Protein AF-A0A7T0FY04-F1 (afdb_monomer)

InterPro domains:
  IPR014729 Rossmann-like alpha/beta/alpha sandwich fold [G3DSA:3.40.50.620] (4-39)
  IPR020536 Thil, AANH domain [PF02568] (5-38)

pLDDT: mean 93.23, std 7.03, range [62.88, 97.56]

Mean predicted aligne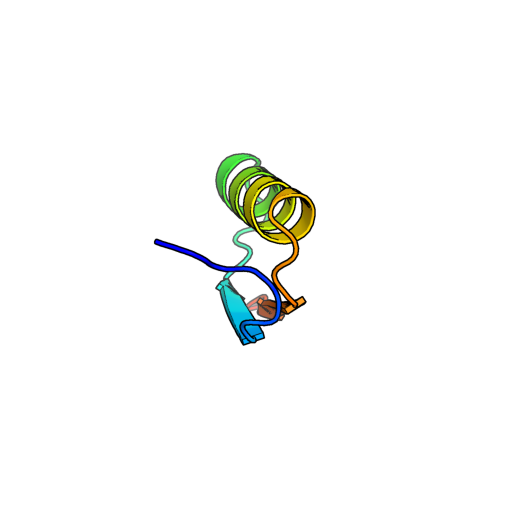d error: 3.25 Å

Secondary structure (DSSP, 8-state):
---TT-EEEEE--SSHHHHHHHHHHHHTT-EEEEE----

Organism: NCBI:txid2529394

Solvent-accessible surface area (backbone atoms only — not comparable to full-atom values): 2447 Å² total; per-residue (Å²): 135,89,47,57,78,37,80,42,83,40,71,43,81,84,47,70,68,40,52,51,54,52,49,56,42,40,75,55,43,24,47,72,44,82,43,70,87,82,133

Sequence (39 aa):
MNVRSKKILIYISGGVDSTYCAYLLAQKGAHVELLYFRT

Nearest PDB structures (foldseek):
  2huu-assembly1_B  TM=8.078E-01  e=3.843E-01  Aedes aegypti
  9iuo-assembly2_C  TM=8.357E-01  e=9.481E-01  Homo sapiens
  9ise-assembly2_C  TM=8.364E-01  e=1.016E+00  Homo sapiens
  9iuo-assembly1_A  TM=8.354E-01  e=1.168E+00  Homo sapiens
  9isl-assembly1_B  TM=8.315E-01  e=1.252E+00  Homo sapiens

Structure (mmCIF, N/CA/C/O backbone):
data_AF-A0A7T0FY04-F1
#
_entry.id   AF-A0A7T0FY04-F1
#
loop_
_atom_site.group_PDB
_atom_site.id
_atom_site.type_symbol
_atom_site.label_atom_id
_atom_site.label_alt_id
_atom_site.label_comp_id
_atom_site.label_asym_id
_atom_site.label_entity_id
_atom_site.label_seq_id
_atom_site.pdbx_PDB_ins_code
_atom_site.Cartn_x
_atom_site.Cartn_y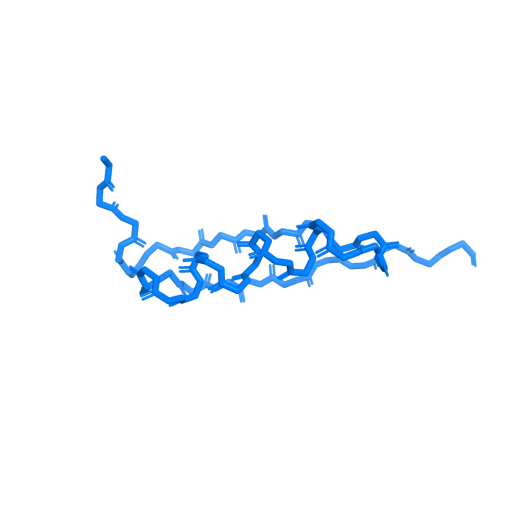
_atom_site.Cartn_z
_atom_site.occupancy
_atom_site.B_iso_or_equiv
_atom_site.auth_seq_id
_atom_site.auth_comp_id
_atom_site.auth_asym_id
_atom_site.auth_atom_id
_atom_site.pdbx_PDB_model_num
ATOM 1 N N . MET A 1 1 ? -5.655 14.935 8.604 1.00 62.88 1 MET A N 1
ATOM 2 C CA . MET A 1 1 ? -6.709 13.982 8.182 1.00 62.88 1 MET A CA 1
ATOM 3 C C . MET A 1 1 ? -6.659 12.746 9.072 1.00 62.88 1 MET A C 1
ATOM 5 O O . MET A 1 1 ? -5.598 12.145 9.173 1.00 62.88 1 MET A O 1
ATOM 9 N N . ASN A 1 2 ? -7.767 12.376 9.720 1.00 80.31 2 ASN A N 1
ATOM 10 C CA . ASN A 1 2 ? -7.871 11.112 10.454 1.00 80.31 2 ASN A CA 1
ATOM 11 C C . ASN A 1 2 ? -8.187 9.980 9.454 1.00 80.31 2 ASN A C 1
ATOM 13 O O . ASN A 1 2 ? -9.210 10.028 8.769 1.00 80.31 2 ASN A O 1
ATOM 17 N N . VAL A 1 3 ? -7.269 9.023 9.312 1.00 81.81 3 VAL A N 1
ATOM 18 C CA . VAL A 1 3 ? -7.379 7.855 8.409 1.00 81.81 3 VAL A CA 1
ATOM 19 C C . VAL A 1 3 ? -7.740 6.570 9.156 1.00 81.81 3 VAL A C 1
ATOM 21 O O . VAL A 1 3 ? -7.940 5.531 8.531 1.00 81.81 3 VAL A O 1
ATOM 24 N N . ARG A 1 4 ? -7.869 6.646 10.484 1.00 87.00 4 ARG A N 1
ATOM 25 C CA . ARG A 1 4 ? -8.209 5.507 11.330 1.00 87.00 4 ARG A CA 1
ATOM 26 C C . ARG A 1 4 ? -9.5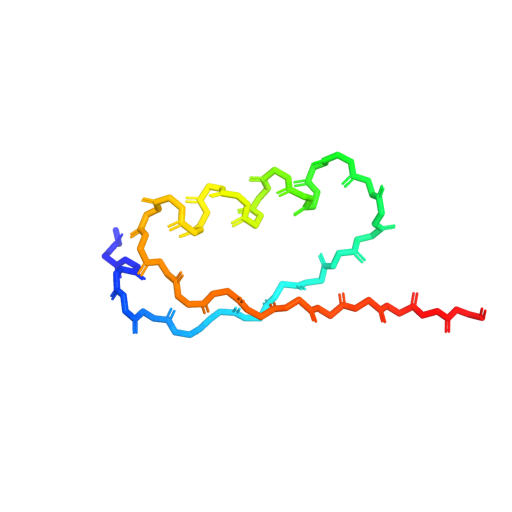73 4.946 10.925 1.00 87.00 4 ARG A C 1
ATOM 28 O O . ARG A 1 4 ? -10.523 5.707 10.746 1.00 87.00 4 ARG A O 1
ATOM 35 N N . SER A 1 5 ? -9.645 3.629 10.752 1.00 86.88 5 SER A N 1
ATOM 36 C CA . SER A 1 5 ? -10.848 2.891 10.339 1.00 86.88 5 SER A CA 1
ATOM 37 C C . SER A 1 5 ? -11.391 3.237 8.946 1.00 86.88 5 SER A C 1
ATOM 39 O O . SER A 1 5 ? -12.508 2.845 8.613 1.00 86.88 5 SER A O 1
ATOM 41 N N . LYS A 1 6 ? -10.625 3.945 8.102 1.00 92.75 6 LYS A N 1
ATOM 42 C CA . LYS A 1 6 ? -10.979 4.116 6.687 1.00 92.75 6 LYS A CA 1
ATOM 43 C C . LYS A 1 6 ? -10.506 2.920 5.875 1.00 92.75 6 LYS A C 1
ATOM 45 O O . LYS A 1 6 ? -9.392 2.440 6.072 1.00 92.75 6 LYS A O 1
ATOM 50 N N . LYS A 1 7 ? -11.339 2.488 4.930 1.00 96.31 7 LYS A N 1
ATOM 51 C CA . LYS A 1 7 ? -10.977 1.500 3.915 1.00 96.31 7 LYS A CA 1
ATOM 52 C C . LYS A 1 7 ? -10.272 2.202 2.753 1.00 96.31 7 LYS A C 1
ATOM 54 O O . LYS A 1 7 ? -10.814 3.166 2.216 1.00 96.31 7 LYS A O 1
ATOM 59 N N . ILE A 1 8 ? -9.066 1.759 2.402 1.00 95.94 8 ILE A N 1
ATOM 60 C CA . ILE A 1 8 ? -8.231 2.379 1.363 1.00 95.94 8 ILE A CA 1
ATOM 61 C C . ILE A 1 8 ? -7.703 1.285 0.439 1.00 95.94 8 ILE A C 1
ATOM 63 O O . ILE A 1 8 ? -7.079 0.339 0.910 1.00 95.94 8 ILE A O 1
ATOM 67 N N . LEU A 1 9 ? -7.936 1.429 -0.864 1.00 96.94 9 LEU A N 1
ATOM 68 C CA . LEU A 1 9 ? -7.375 0.552 -1.887 1.00 96.94 9 LEU A CA 1
ATOM 69 C C . LEU A 1 9 ? -6.065 1.153 -2.407 1.00 96.94 9 LEU A C 1
ATOM 71 O O . LEU A 1 9 ? -6.039 2.319 -2.802 1.00 96.94 9 LEU A O 1
ATOM 75 N N . ILE A 1 10 ? -4.992 0.368 -2.412 1.00 96.62 10 ILE A N 1
ATOM 76 C CA . ILE A 1 10 ? -3.668 0.779 -2.886 1.00 96.62 10 ILE A CA 1
ATOM 77 C C . ILE A 1 10 ? -3.225 -0.129 -4.017 1.00 96.62 10 ILE A C 1
ATOM 79 O O . ILE A 1 10 ? -3.217 -1.349 -3.880 1.00 96.62 10 ILE A O 1
ATOM 83 N N . TYR A 1 11 ? -2.778 0.482 -5.109 1.00 96.88 11 TYR A N 1
ATOM 84 C CA . TYR A 1 11 ? -2.043 -0.229 -6.140 1.00 96.88 11 TYR A CA 1
ATOM 85 C C . TYR A 1 11 ? -0.605 -0.513 -5.682 1.00 96.88 11 TYR A C 1
ATOM 87 O O . TYR A 1 11 ? 0.139 0.409 -5.343 1.00 96.88 11 TYR A O 1
ATOM 95 N N . ILE A 1 12 ? -0.213 -1.784 -5.698 1.00 96.94 12 ILE A N 1
ATOM 96 C CA . ILE A 1 12 ? 1.160 -2.232 -5.476 1.00 96.94 12 ILE A CA 1
ATOM 97 C C . ILE A 1 12 ? 1.803 -2.455 -6.840 1.00 96.94 12 ILE A C 1
ATOM 99 O O . ILE A 1 12 ? 1.329 -3.270 -7.624 1.00 96.94 12 ILE A O 1
ATOM 103 N N . SER A 1 13 ? 2.902 -1.752 -7.116 1.00 94.50 13 SER A N 1
ATOM 104 C CA . SER A 1 13 ? 3.674 -1.925 -8.355 1.00 94.50 13 SER A CA 1
ATOM 105 C C . SER A 1 13 ? 4.730 -3.030 -8.254 1.00 94.50 13 SER A C 1
ATOM 107 O O . SER A 1 13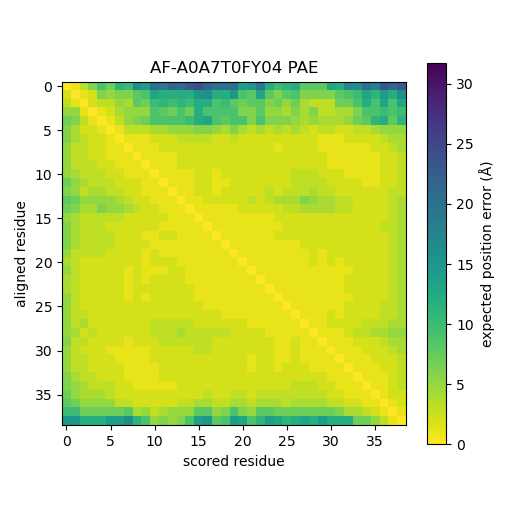 ? 5.342 -3.390 -9.253 1.00 94.50 13 SER A O 1
ATOM 109 N N . GLY A 1 14 ? 4.983 -3.532 -7.042 1.00 92.31 14 GLY A N 1
ATOM 110 C CA . GLY A 1 14 ? 6.147 -4.362 -6.713 1.00 92.31 14 GLY A CA 1
ATOM 111 C C . GLY A 1 14 ? 7.387 -3.546 -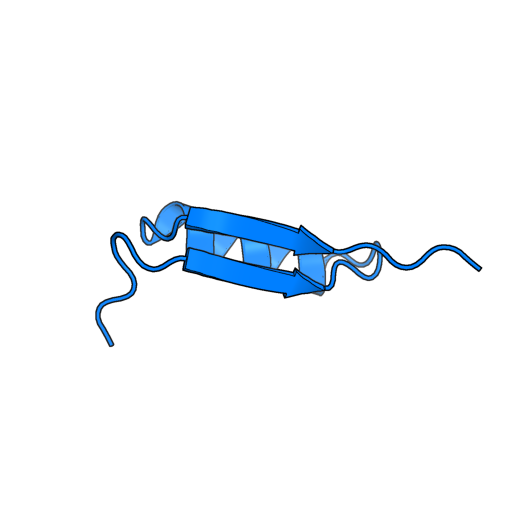6.324 1.00 92.31 14 GLY A C 1
ATOM 112 O O . GLY A 1 14 ? 8.376 -4.117 -5.875 1.00 92.31 14 GLY A O 1
ATOM 113 N N . GLY A 1 15 ? 7.334 -2.214 -6.448 1.00 95.69 15 GLY A N 1
ATOM 114 C CA . GLY A 1 15 ? 8.385 -1.308 -5.987 1.00 95.69 15 GLY A CA 1
ATOM 115 C C . GLY A 1 15 ? 8.281 -0.974 -4.497 1.00 95.69 15 GLY A C 1
ATOM 116 O O . GLY A 1 15 ? 7.194 -1.001 -3.910 1.00 95.69 15 GLY A O 1
ATOM 117 N N . VAL A 1 16 ? 9.417 -0.593 -3.905 1.00 97.38 16 VAL A N 1
ATOM 118 C CA . VAL A 1 16 ? 9.551 -0.266 -2.473 1.00 97.38 16 VAL A CA 1
ATOM 119 C C . VAL A 1 16 ? 8.592 0.846 -2.047 1.00 97.38 16 VAL A C 1
ATOM 121 O O . VAL A 1 16 ? 7.966 0.733 -0.996 1.00 97.38 16 VAL A O 1
ATOM 124 N N . ASP A 1 17 ? 8.403 1.868 -2.882 1.00 97.44 17 ASP A N 1
ATOM 125 C CA . ASP A 1 17 ? 7.563 3.024 -2.550 1.00 97.44 17 ASP A CA 1
ATOM 126 C C . ASP A 1 17 ? 6.096 2.637 -2.345 1.00 97.44 17 ASP A C 1
ATOM 128 O O . ASP A 1 17 ? 5.461 3.050 -1.373 1.00 97.44 17 ASP A O 1
ATOM 132 N N . SER A 1 18 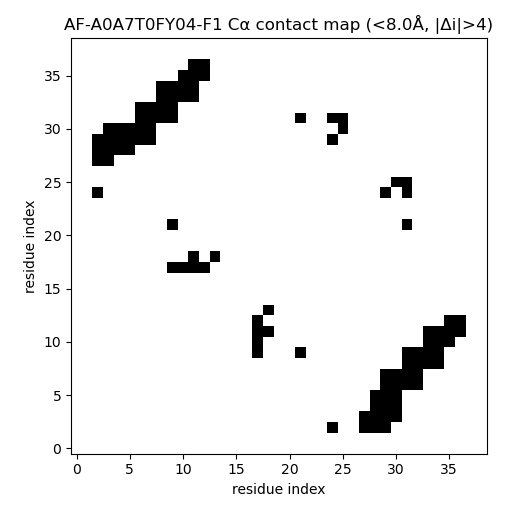? 5.557 1.796 -3.234 1.00 96.75 18 SER A N 1
ATOM 133 C CA . SER A 1 18 ? 4.167 1.336 -3.142 1.00 96.75 18 SER A CA 1
ATOM 134 C C . SER A 1 18 ? 3.932 0.494 -1.882 1.00 96.75 18 SER A C 1
ATOM 136 O O . SER A 1 18 ? 2.930 0.671 -1.185 1.00 96.75 18 SER A O 1
ATOM 138 N N . THR A 1 19 ? 4.911 -0.338 -1.522 1.00 96.75 19 THR A N 1
ATOM 139 C CA . THR A 1 19 ? 4.903 -1.146 -0.299 1.00 96.75 19 THR A CA 1
ATOM 140 C C . THR A 1 19 ? 5.010 -0.274 0.952 1.00 96.75 19 THR A C 1
ATOM 142 O O . THR A 1 19 ? 4.266 -0.468 1.915 1.00 96.75 19 THR A O 1
ATOM 145 N N . TYR A 1 20 ? 5.896 0.724 0.942 1.00 97.56 20 TYR A N 1
ATOM 146 C CA . TYR A 1 20 ? 6.090 1.628 2.074 1.00 97.56 20 TYR A CA 1
ATOM 147 C C . TYR A 1 20 ? 4.870 2.530 2.306 1.00 97.56 20 TYR A C 1
ATOM 149 O O . TYR A 1 20 ? 4.471 2.764 3.447 1.00 97.56 20 TYR A O 1
ATOM 157 N N . CYS A 1 21 ? 4.205 2.967 1.234 1.00 96.12 21 CYS A N 1
ATOM 158 C CA . CYS A 1 21 ? 2.943 3.701 1.314 1.00 96.12 21 CYS A CA 1
ATOM 159 C C . CYS A 1 21 ? 1.852 2.884 2.027 1.00 96.12 21 CYS A C 1
ATOM 161 O O . CYS A 1 21 ? 1.221 3.372 2.971 1.00 96.12 21 CYS A O 1
ATOM 163 N N . ALA A 1 22 ? 1.676 1.616 1.634 1.00 96.44 22 ALA A N 1
ATOM 164 C CA . ALA A 1 22 ? 0.730 0.710 2.283 1.00 96.44 22 ALA A CA 1
ATOM 165 C C . ALA A 1 22 ? 1.054 0.499 3.768 1.00 96.44 22 ALA A C 1
ATOM 167 O O . ALA A 1 22 ? 0.157 0.568 4.613 1.00 96.44 22 ALA A O 1
ATOM 168 N N . TYR A 1 23 ? 2.337 0.326 4.096 1.00 96.88 23 TYR A N 1
ATOM 169 C CA . TYR A 1 23 ? 2.804 0.182 5.472 1.00 96.88 23 TYR A CA 1
ATOM 170 C C . TYR A 1 23 ? 2.452 1.395 6.346 1.00 96.88 23 TYR A C 1
ATOM 172 O O . TYR A 1 23 ? 1.886 1.238 7.4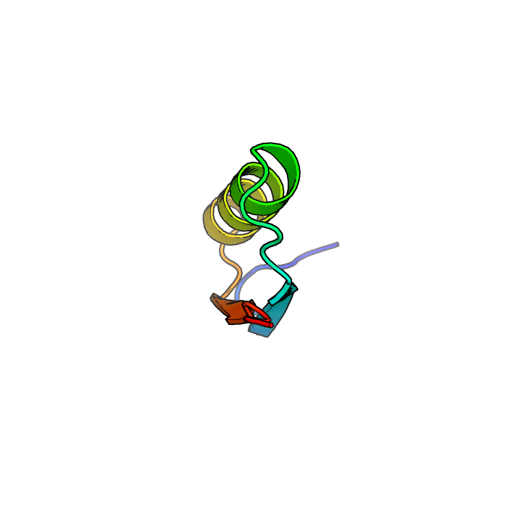29 1.00 96.88 23 TYR A O 1
ATOM 180 N N . LEU A 1 24 ? 2.724 2.615 5.872 1.00 96.94 24 LEU A N 1
ATOM 181 C CA . LEU A 1 24 ? 2.423 3.838 6.623 1.00 96.94 24 LEU A CA 1
ATOM 182 C C . LEU A 1 24 ? 0.919 4.027 6.860 1.00 96.94 24 LEU A C 1
ATOM 184 O O . LEU A 1 24 ? 0.511 4.501 7.924 1.00 96.94 24 LEU A O 1
ATOM 188 N N . LEU A 1 25 ? 0.084 3.666 5.884 1.00 95.31 25 LEU A N 1
ATOM 189 C CA . LEU A 1 25 ? -1.371 3.759 6.013 1.00 95.31 25 LEU A CA 1
ATOM 190 C C . LEU A 1 25 ? -1.914 2.729 7.008 1.00 95.31 25 LEU A C 1
ATOM 192 O O . LEU A 1 25 ? -2.742 3.082 7.852 1.00 95.31 25 LEU A O 1
ATOM 196 N N . ALA A 1 26 ? -1.380 1.506 6.991 1.00 94.56 26 ALA A N 1
ATOM 197 C CA . ALA A 1 26 ? -1.695 0.486 7.986 1.00 94.56 26 ALA A CA 1
ATOM 198 C C . ALA A 1 26 ? -1.267 0.916 9.403 1.00 94.56 26 ALA A C 1
ATOM 200 O O . ALA A 1 26 ? -2.067 0.831 10.334 1.00 94.56 26 ALA A O 1
ATOM 201 N N . GLN A 1 27 ? -0.061 1.478 9.575 1.00 96.75 27 GLN A N 1
ATOM 202 C CA . GLN A 1 27 ? 0.400 2.003 10.872 1.00 96.75 27 GLN A CA 1
ATOM 203 C C . GLN A 1 27 ? -0.487 3.129 11.418 1.00 96.75 27 GLN A C 1
ATOM 205 O O . GLN A 1 27 ? -0.656 3.263 12.629 1.00 96.75 27 GLN A O 1
ATOM 210 N N . LYS A 1 28 ? -1.092 3.934 10.539 1.00 95.31 28 LYS A N 1
ATOM 211 C CA . LYS A 1 28 ? -2.058 4.975 10.924 1.00 95.31 28 LYS A CA 1
ATOM 212 C C . LYS A 1 28 ? -3.464 4.424 11.215 1.00 95.31 28 LYS A C 1
ATOM 214 O O . LYS A 1 28 ? -4.379 5.204 11.488 1.00 95.31 28 LYS A O 1
ATOM 219 N N . GLY A 1 29 ? -3.642 3.103 11.183 1.00 95.25 29 GLY A N 1
ATOM 220 C CA . GLY A 1 29 ? -4.886 2.414 11.513 1.00 95.25 29 GLY A CA 1
ATOM 221 C C . GLY A 1 29 ? -5.911 2.389 10.381 1.00 95.25 29 GLY A C 1
ATOM 222 O O . GLY A 1 29 ? -7.105 2.272 10.662 1.00 95.25 29 GLY A O 1
ATOM 223 N N . ALA A 1 30 ? -5.482 2.551 9.128 1.00 96.12 30 ALA A N 1
ATOM 224 C CA . ALA A 1 30 ? -6.350 2.334 7.976 1.00 96.12 30 ALA A CA 1
ATOM 225 C C . ALA A 1 30 ? -6.502 0.833 7.683 1.00 96.12 30 ALA A C 1
ATOM 227 O O . ALA A 1 30 ? -5.571 0.052 7.875 1.00 96.12 30 ALA A O 1
ATOM 228 N N . HIS A 1 31 ? -7.664 0.442 7.164 1.00 96.19 31 HIS A N 1
ATOM 229 C CA . HIS A 1 31 ? -7.873 -0.878 6.580 1.00 96.19 31 HIS A CA 1
ATOM 230 C C . HIS A 1 31 ? -7.435 -0.834 5.113 1.00 96.19 31 HIS A C 1
ATOM 232 O O . HIS A 1 31 ? -8.166 -0.338 4.250 1.00 96.19 31 HIS A O 1
ATOM 238 N N . VAL A 1 32 ? -6.217 -1.301 4.848 1.00 96.44 32 VAL A N 1
ATOM 239 C CA . VAL A 1 32 ? -5.593 -1.235 3.523 1.00 96.44 32 VAL A CA 1
ATOM 240 C C . VAL A 1 32 ? -5.885 -2.513 2.740 1.00 96.44 32 VAL A C 1
ATOM 242 O O . VAL A 1 32 ? -5.554 -3.606 3.188 1.00 96.44 32 VAL A O 1
ATOM 245 N N . GLU A 1 33 ? -6.469 -2.370 1.554 1.00 97.44 33 GLU A N 1
ATOM 246 C CA . GLU A 1 33 ? -6.572 -3.434 0.553 1.00 97.44 33 GLU A CA 1
ATOM 247 C C . GLU A 1 33 ? -5.564 -3.180 -0.565 1.00 97.44 33 GLU A C 1
ATOM 249 O O . GLU A 1 33 ? -5.337 -2.036 -0.961 1.00 97.44 33 GLU A O 1
ATOM 254 N N . LEU A 1 34 ? -4.950 -4.247 -1.071 1.00 96.69 34 LEU A N 1
ATOM 255 C CA . LEU A 1 34 ? -3.902 -4.165 -2.082 1.00 96.69 34 LEU A CA 1
ATOM 256 C C . LEU A 1 34 ? -4.424 -4.666 -3.427 1.00 96.69 34 LEU A C 1
ATOM 258 O O . LEU A 1 34 ? -5.059 -5.716 -3.505 1.00 96.69 34 LEU A O 1
ATOM 262 N N . LEU A 1 35 ? -4.116 -3.923 -4.484 1.00 96.69 35 LEU A N 1
ATOM 263 C CA . LEU A 1 35 ? -4.387 -4.269 -5.871 1.00 96.69 35 LEU A CA 1
ATOM 264 C C . LEU A 1 35 ? -3.058 -4.422 -6.608 1.00 96.69 35 LEU A C 1
ATOM 266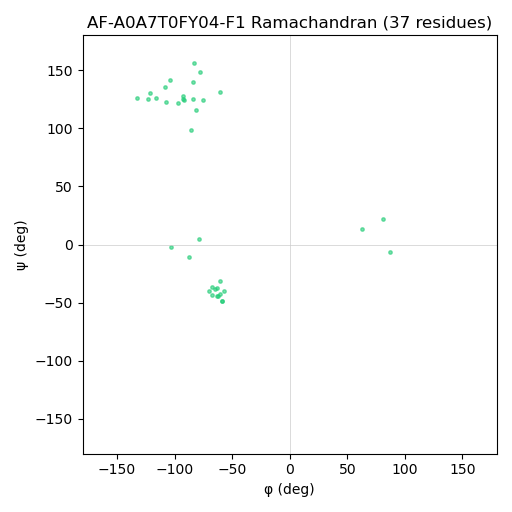 O O . LEU A 1 35 ? -2.245 -3.504 -6.614 1.00 96.69 35 LEU A O 1
ATOM 270 N N . TYR A 1 36 ? -2.850 -5.564 -7.252 1.00 95.75 36 TYR A N 1
ATOM 271 C CA . TYR A 1 36 ? -1.684 -5.824 -8.089 1.00 95.75 36 TYR A CA 1
ATOM 272 C C . TYR A 1 36 ? -2.162 -6.199 -9.488 1.00 95.75 36 TYR A C 1
ATOM 274 O O . TYR A 1 36 ? -2.962 -7.123 -9.640 1.00 95.75 36 TYR A O 1
ATOM 282 N N . PHE A 1 37 ? -1.685 -5.481 -10.504 1.00 93.56 37 PHE A N 1
ATOM 283 C CA . PHE A 1 37 ? -1.946 -5.827 -11.895 1.00 93.56 37 PHE A CA 1
ATOM 284 C C . PHE A 1 37 ? -0.807 -6.699 -12.407 1.00 93.56 37 PHE A C 1
ATOM 286 O O . PHE A 1 37 ? 0.360 -6.318 -12.347 1.00 93.56 37 PHE A O 1
ATOM 293 N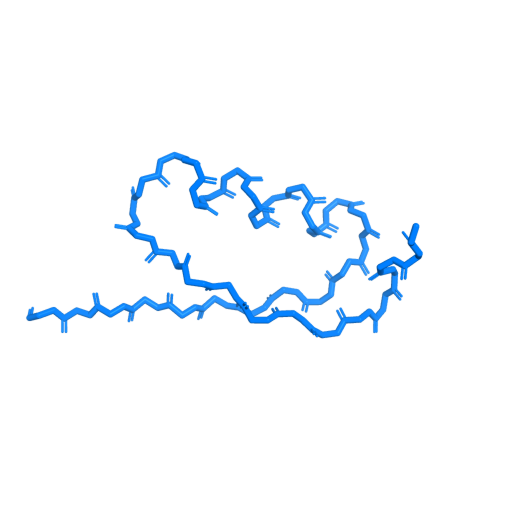 N . ARG A 1 38 ? -1.173 -7.870 -12.920 1.00 87.88 38 ARG A N 1
ATOM 294 C CA . ARG A 1 38 ? -0.267 -8.783 -13.604 1.00 87.88 38 ARG A CA 1
ATOM 295 C C . ARG A 1 38 ? -0.590 -8.732 -15.091 1.00 87.88 38 ARG A C 1
ATOM 297 O O . ARG A 1 38 ? -1.738 -8.968 -15.462 1.00 87.88 38 ARG A O 1
ATOM 304 N N . THR A 1 39 ? 0.407 -8.394 -15.896 1.00 75.94 39 THR A N 1
ATOM 305 C CA . THR A 1 39 ? 0.389 -8.580 -17.353 1.00 75.94 39 THR A CA 1
ATOM 306 C C . THR A 1 39 ? 0.651 -10.027 -17.721 1.00 75.94 39 THR A C 1
ATOM 308 O O . THR A 1 39 ? 1.463 -10.665 -17.006 1.00 75.94 39 THR A O 1
#

Radius of gyration: 10.39 Å; Cα contacts (8 Å, |Δi|>4): 51; chains: 1; bounding box: 20×23×29 Å

Foldseek 3Di:
DQQAAAEEEFEDAVDPVSVVVQVVSVVSHHNYDYDYDDD